Protein AF-A0A382UGT9-F1 (afdb_monomer_lite)

pLDDT: mean 82.05, std 14.79, range [40.47, 97.06]

Structure (mmCIF, N/CA/C/O backbone):
data_AF-A0A382UGT9-F1
#
_entry.id   AF-A0A382UGT9-F1
#
loop_
_atom_site.group_PDB
_atom_site.id
_atom_site.type_symbol
_atom_site.label_atom_id
_atom_site.label_alt_id
_atom_site.label_comp_id
_atom_site.label_asym_id
_atom_site.label_entity_id
_atom_site.label_seq_id
_atom_site.pdbx_PDB_ins_code
_atom_site.Cartn_x
_atom_site.Cartn_y
_atom_site.Cartn_z
_atom_site.occupancy
_atom_site.B_iso_or_equiv
_atom_site.auth_seq_id
_atom_site.auth_comp_id
_atom_site.auth_asym_id
_atom_site.auth_atom_id
_atom_site.pdbx_PDB_model_num
ATOM 1 N N . MET A 1 1 ? -58.499 10.239 24.100 1.00 52.22 1 MET A N 1
ATOM 2 C CA . MET A 1 1 ? -57.512 9.152 23.916 1.00 52.22 1 MET A CA 1
ATOM 3 C C . MET A 1 1 ? -56.115 9.703 24.216 1.00 52.22 1 MET A C 1
ATOM 5 O O . MET A 1 1 ? -55.527 10.363 23.368 1.00 52.22 1 MET A O 1
ATOM 9 N N . LYS A 1 2 ? -55.635 9.578 25.465 1.00 52.91 2 LYS A N 1
ATOM 10 C CA . LYS A 1 2 ? -54.329 10.122 25.885 1.00 52.91 2 LYS A CA 1
ATOM 11 C C . LYS A 1 2 ? -53.214 9.232 25.321 1.00 52.91 2 LYS A C 1
ATOM 13 O O . LYS A 1 2 ? -53.088 8.082 25.719 1.00 52.91 2 LYS A O 1
ATOM 18 N N . ARG A 1 3 ? -52.424 9.760 24.383 1.00 64.12 3 ARG A N 1
ATOM 19 C CA . ARG A 1 3 ? -51.171 9.138 23.926 1.00 64.12 3 ARG A CA 1
ATOM 20 C C . ARG A 1 3 ? -50.160 9.221 25.070 1.00 64.12 3 ARG A C 1
ATOM 22 O O . ARG A 1 3 ? -49.635 10.303 25.323 1.00 64.12 3 ARG A O 1
ATOM 29 N N . ASN A 1 4 ? -49.891 8.101 25.740 1.00 62.81 4 ASN A N 1
ATOM 30 C CA . ASN A 1 4 ? -48.691 7.961 26.562 1.00 62.81 4 ASN A CA 1
ATOM 31 C C . ASN A 1 4 ? -47.486 8.131 25.636 1.00 62.81 4 ASN A C 1
ATOM 33 O O . ASN A 1 4 ? -47.210 7.280 24.792 1.00 62.81 4 ASN A O 1
ATOM 37 N N . LYS A 1 5 ? -46.813 9.277 25.734 1.00 66.12 5 LYS A N 1
ATOM 38 C CA . LYS A 1 5 ? -45.498 9.449 25.130 1.00 66.12 5 LYS A CA 1
ATOM 39 C C . LYS A 1 5 ? -44.501 8.859 26.118 1.00 66.12 5 LYS A C 1
ATOM 41 O O . LYS A 1 5 ? -44.235 9.476 27.144 1.00 66.12 5 LYS A O 1
ATOM 46 N N . ASN A 1 6 ? -44.001 7.663 25.826 1.00 71.62 6 ASN A N 1
ATOM 47 C CA . ASN A 1 6 ? -42.882 7.083 26.560 1.00 71.62 6 ASN A CA 1
ATOM 48 C C . ASN A 1 6 ? -41.678 8.008 26.344 1.00 71.62 6 ASN A C 1
ATOM 50 O O . ASN A 1 6 ? -41.164 8.111 25.231 1.00 71.62 6 ASN A O 1
ATOM 54 N N . ALA A 1 7 ? -41.305 8.763 27.375 1.00 75.56 7 ALA A N 1
ATOM 55 C CA . ALA A 1 7 ? -40.103 9.579 27.355 1.00 75.56 7 ALA A CA 1
ATOM 56 C C . ALA A 1 7 ? -38.902 8.662 27.603 1.00 75.56 7 ALA A C 1
ATOM 58 O O . ALA A 1 7 ? -38.912 7.882 28.551 1.00 75.56 7 ALA A O 1
ATOM 59 N N . PHE A 1 8 ? -37.896 8.750 26.735 1.00 77.50 8 PHE A N 1
ATOM 60 C CA . PHE A 1 8 ? -36.650 8.005 26.878 1.00 77.50 8 PHE A CA 1
ATOM 61 C C . PHE A 1 8 ? -35.915 8.497 28.123 1.00 77.50 8 PHE A C 1
ATOM 63 O O . PHE A 1 8 ? -35.731 9.707 28.299 1.00 77.50 8 PHE A O 1
ATOM 70 N N . THR A 1 9 ? -35.503 7.585 28.993 1.00 89.44 9 THR A N 1
ATOM 71 C CA . THR A 1 9 ? -34.751 7.963 30.189 1.00 89.44 9 THR A CA 1
ATOM 72 C C . THR A 1 9 ? -33.270 8.149 29.846 1.00 89.44 9 THR A C 1
ATOM 74 O O . THR A 1 9 ? -32.719 7.474 28.975 1.00 89.44 9 THR A O 1
ATOM 77 N N . LEU A 1 10 ? -32.588 9.065 30.542 1.00 89.06 10 LEU A N 1
ATOM 78 C CA . LEU A 1 10 ? -31.141 9.272 30.382 1.00 89.06 10 LEU A CA 1
ATOM 79 C C . LEU A 1 10 ? -30.338 7.985 30.636 1.00 89.06 10 LEU A C 1
ATOM 81 O O . LEU A 1 10 ? -29.320 7.760 29.986 1.00 89.06 10 LEU A O 1
ATOM 85 N N . ILE A 1 11 ? -30.809 7.134 31.553 1.00 92.62 11 ILE A N 1
ATOM 86 C CA . ILE A 1 11 ? -30.149 5.871 31.897 1.00 92.62 11 ILE A CA 1
ATOM 87 C C . ILE A 1 11 ? -30.236 4.840 30.765 1.00 92.62 11 ILE A C 1
ATOM 89 O O . ILE A 1 11 ? -29.243 4.171 30.486 1.00 92.62 11 ILE A O 1
ATOM 93 N N . GLU A 1 12 ? -31.371 4.759 30.063 1.00 91.44 12 GLU A N 1
ATOM 94 C CA . GLU A 1 12 ? -31.522 3.881 28.895 1.00 91.44 12 GLU A CA 1
ATOM 95 C C . GLU A 1 12 ? -30.571 4.290 27.769 1.00 91.44 12 GLU A C 1
ATOM 97 O O . GLU A 1 12 ? -29.903 3.439 27.187 1.00 91.44 12 GLU A O 1
ATOM 102 N N . LEU A 1 13 ? -30.440 5.592 27.497 1.00 91.62 13 LEU A N 1
ATOM 103 C CA . LEU A 1 13 ? -29.498 6.082 26.488 1.00 91.62 13 LEU A CA 1
ATOM 104 C C . LEU A 1 13 ? -28.040 5.780 26.881 1.00 91.62 13 LEU A C 1
ATOM 106 O O . LEU A 1 13 ? -27.239 5.363 26.043 1.00 91.62 13 LEU A O 1
ATOM 110 N N . LEU A 1 14 ? -27.703 5.968 28.160 1.00 94.25 14 LEU A N 1
ATOM 111 C CA . LEU A 1 14 ? -26.345 5.800 28.675 1.00 94.25 14 LEU A CA 1
ATOM 112 C C . LEU A 1 14 ? -25.884 4.335 28.641 1.00 94.25 14 LEU A C 1
ATOM 114 O O . LEU A 1 14 ? -24.756 4.055 28.236 1.00 94.25 14 LEU A O 1
ATOM 118 N N . VAL A 1 15 ? -26.758 3.392 28.997 1.00 95.00 15 VAL A N 1
ATOM 119 C CA . VAL A 1 15 ? -26.463 1.954 28.879 1.00 95.00 15 VAL A CA 1
ATOM 120 C C . VAL A 1 15 ? -26.223 1.555 27.423 1.00 95.00 15 VAL A C 1
ATOM 122 O O . VAL A 1 15 ? -25.291 0.802 27.138 1.00 95.00 15 VAL A O 1
ATOM 125 N N . VAL A 1 16 ? -27.011 2.087 26.486 1.00 95.50 16 VAL A N 1
ATOM 126 C CA . VAL A 1 16 ? -26.884 1.740 25.063 1.00 95.50 16 VAL A CA 1
ATOM 127 C C . VAL A 1 16 ? -25.538 2.193 24.497 1.00 95.50 16 VAL A C 1
ATOM 129 O O . VAL A 1 16 ? -24.845 1.393 23.866 1.00 95.50 16 VAL A O 1
ATOM 132 N N . ILE A 1 17 ? -25.117 3.434 24.757 1.00 96.19 17 ILE A N 1
ATOM 133 C CA . ILE A 1 17 ? -23.809 3.911 24.277 1.00 96.19 17 ILE A CA 1
ATOM 134 C C . ILE A 1 17 ? -22.647 3.162 24.940 1.00 96.19 17 ILE A C 1
ATOM 136 O O . ILE A 1 17 ? -21.642 2.907 24.277 1.00 96.19 17 ILE A O 1
ATOM 140 N N . ALA A 1 18 ? -22.790 2.754 26.208 1.00 96.25 18 ALA A N 1
ATOM 141 C CA . ALA A 1 18 ? -21.776 1.970 26.908 1.00 96.25 18 ALA A CA 1
ATOM 142 C C . ALA A 1 18 ? -21.589 0.590 26.257 1.00 96.25 18 ALA A C 1
ATOM 144 O O . ALA A 1 18 ? -20.459 0.174 26.002 1.00 96.25 18 ALA A O 1
ATOM 145 N N . ILE A 1 19 ? -22.686 -0.090 25.908 1.00 96.19 19 ILE A N 1
ATOM 146 C CA . ILE A 1 19 ? -22.633 -1.381 25.207 1.00 96.19 19 ILE A CA 1
ATOM 147 C C . ILE A 1 19 ? -22.023 -1.214 23.806 1.00 96.19 19 ILE A C 1
ATOM 149 O O . ILE A 1 19 ? -21.136 -1.985 23.435 1.00 96.19 19 ILE A O 1
ATOM 153 N N . ILE A 1 20 ? -22.427 -0.188 23.045 1.00 96.19 20 ILE A N 1
ATOM 154 C CA . ILE A 1 20 ? -21.853 0.098 21.716 1.00 96.19 20 ILE A CA 1
ATOM 155 C C . ILE A 1 20 ? -20.346 0.361 21.818 1.00 96.19 20 ILE A C 1
ATOM 157 O O . ILE A 1 20 ? -19.592 -0.154 20.996 1.00 96.19 20 ILE A O 1
ATOM 161 N N . ALA A 1 21 ? -19.891 1.114 22.823 1.00 96.12 21 ALA A N 1
ATOM 162 C CA . ALA A 1 21 ? -18.474 1.418 23.014 1.00 96.12 21 ALA A CA 1
ATOM 163 C C . ALA A 1 21 ? -17.638 0.155 23.284 1.00 96.12 21 ALA A C 1
ATOM 165 O O . ALA A 1 21 ? -16.580 -0.021 22.675 1.00 96.12 21 ALA A O 1
ATOM 166 N N . ILE A 1 22 ? -18.132 -0.755 24.132 1.00 95.19 22 ILE A N 1
ATOM 167 C CA . ILE A 1 22 ? -17.476 -2.044 24.406 1.00 95.19 22 ILE A CA 1
ATOM 168 C C . ILE A 1 22 ? -17.386 -2.873 23.121 1.00 95.19 22 ILE A C 1
ATOM 170 O O . ILE A 1 22 ? -16.299 -3.322 22.758 1.00 95.19 22 ILE A O 1
ATOM 174 N N . LEU A 1 23 ? -18.492 -3.024 22.386 1.00 96.00 23 LEU A N 1
ATOM 175 C CA . LEU A 1 23 ? -18.500 -3.776 21.127 1.00 96.00 23 LEU A CA 1
ATOM 176 C C . LEU A 1 23 ? -17.577 -3.148 20.069 1.00 96.00 23 LEU A C 1
ATOM 178 O O . LEU A 1 23 ? -16.809 -3.855 19.416 1.00 96.00 23 LEU A O 1
ATOM 182 N N . ALA A 1 24 ? -17.595 -1.821 19.926 1.00 94.44 24 ALA A N 1
ATOM 183 C CA . ALA A 1 24 ? -16.749 -1.098 18.980 1.00 94.44 24 ALA A CA 1
ATOM 184 C C . ALA A 1 24 ? -15.255 -1.246 19.307 1.00 94.44 24 ALA A C 1
ATOM 186 O O . ALA A 1 24 ? -14.446 -1.417 18.393 1.00 94.44 24 ALA A O 1
ATOM 187 N N . SER A 1 25 ? -14.885 -1.242 20.593 1.00 93.38 25 SER A N 1
ATOM 188 C CA . SER A 1 25 ? -13.491 -1.405 21.034 1.00 93.38 25 SER A CA 1
ATOM 189 C C . SER A 1 25 ? -12.861 -2.726 20.576 1.00 93.38 25 SER A C 1
ATOM 191 O O . SER A 1 25 ? -11.669 -2.763 20.277 1.00 93.38 25 SER A O 1
ATOM 193 N N . LEU A 1 26 ? -13.663 -3.786 20.439 1.00 91.75 26 LEU A N 1
ATOM 194 C CA . LEU A 1 26 ? -13.211 -5.087 19.939 1.00 91.75 26 LEU A CA 1
ATOM 195 C C . LEU A 1 26 ? -13.121 -5.117 18.402 1.00 91.75 26 LEU A C 1
ATOM 197 O O . LEU A 1 26 ? -12.309 -5.849 17.838 1.00 91.75 26 LEU A O 1
ATOM 201 N N . LEU A 1 27 ? -13.923 -4.298 17.714 1.00 91.69 27 LEU A N 1
ATOM 202 C CA . LEU A 1 27 ? -14.002 -4.259 16.250 1.00 91.69 27 LEU A CA 1
ATOM 203 C C . LEU A 1 27 ? -12.912 -3.395 15.602 1.00 91.69 27 LEU A C 1
ATOM 205 O O . LEU A 1 27 ? -12.390 -3.761 14.549 1.00 91.69 27 LEU A O 1
ATOM 209 N N . LEU A 1 28 ? -12.539 -2.268 16.213 1.00 93.75 28 LEU A N 1
ATOM 210 C CA . LEU A 1 28 ? -11.533 -1.344 15.670 1.00 93.75 28 LEU A CA 1
ATOM 211 C C . LEU A 1 28 ? -10.162 -1.993 15.377 1.00 93.75 28 LEU A C 1
ATOM 213 O O . LEU A 1 28 ? -9.662 -1.808 14.262 1.00 93.75 28 LEU A O 1
ATOM 217 N N . PRO A 1 29 ? -9.546 -2.776 16.289 1.00 91.12 29 PRO A N 1
ATOM 218 C CA . PRO A 1 29 ? -8.270 -3.429 15.999 1.00 91.12 29 PRO A CA 1
ATOM 219 C C . PRO A 1 29 ? -8.403 -4.504 14.911 1.00 91.12 29 PRO A C 1
ATOM 221 O O . PRO A 1 29 ? -7.527 -4.629 14.052 1.00 91.12 29 PRO A O 1
ATOM 224 N N . ALA A 1 30 ? -9.514 -5.246 14.887 1.00 94.31 30 ALA A N 1
ATOM 225 C CA . ALA A 1 30 ? -9.779 -6.234 13.843 1.00 94.31 30 ALA A CA 1
ATOM 226 C C . ALA A 1 30 ? -9.913 -5.574 12.458 1.00 94.31 30 ALA A C 1
ATOM 228 O O . ALA A 1 30 ? -9.317 -6.045 11.486 1.00 94.31 30 ALA A O 1
ATOM 229 N N . LEU A 1 31 ? -10.623 -4.445 12.375 1.00 93.44 31 LEU A N 1
ATOM 230 C CA . LEU A 1 31 ? -10.791 -3.676 11.142 1.00 93.44 31 LEU A CA 1
ATOM 231 C C . LEU A 1 31 ? -9.472 -3.055 10.659 1.00 93.44 31 LEU A C 1
ATOM 233 O O . LEU A 1 31 ? -9.184 -3.090 9.461 1.00 93.44 31 LEU A O 1
ATOM 237 N N . ALA A 1 32 ? -8.647 -2.529 11.569 1.00 94.50 32 ALA A N 1
ATOM 238 C CA . ALA A 1 32 ? -7.326 -1.998 11.230 1.00 94.50 32 ALA A CA 1
ATOM 239 C C . ALA A 1 32 ? -6.427 -3.080 10.604 1.00 94.50 32 ALA A C 1
ATOM 241 O O . ALA A 1 32 ? -5.835 -2.864 9.542 1.00 94.50 32 ALA A O 1
ATOM 242 N N . ASN A 1 33 ? -6.402 -4.274 11.203 1.00 94.81 33 ASN A N 1
ATOM 243 C CA . ASN A 1 33 ? -5.656 -5.418 10.681 1.00 94.81 33 ASN A CA 1
ATOM 244 C C . ASN A 1 33 ? -6.201 -5.902 9.328 1.00 94.81 33 ASN A C 1
ATOM 246 O O . ASN A 1 33 ? -5.424 -6.186 8.413 1.00 94.81 33 ASN A O 1
ATOM 250 N N . ALA A 1 34 ? -7.526 -5.971 9.172 1.00 95.88 34 ALA A N 1
ATOM 251 C CA . ALA A 1 34 ? -8.157 -6.345 7.907 1.00 95.88 34 ALA A CA 1
ATOM 252 C C . ALA A 1 34 ? -7.806 -5.355 6.785 1.00 95.88 34 ALA A C 1
ATOM 254 O O . ALA A 1 34 ? -7.442 -5.774 5.686 1.00 95.88 34 ALA A O 1
ATOM 255 N N . LYS A 1 35 ? -7.830 -4.047 7.075 1.00 95.75 35 LYS A N 1
ATOM 256 C CA . LYS A 1 35 ? -7.435 -2.999 6.126 1.00 95.75 35 LYS A CA 1
ATOM 257 C C . LYS A 1 35 ? -5.969 -3.128 5.713 1.00 95.75 35 LYS A C 1
ATOM 259 O O . LYS A 1 35 ? -5.678 -3.052 4.524 1.00 95.75 35 LYS A O 1
ATOM 264 N N . ALA A 1 36 ? -5.057 -3.358 6.658 1.00 96.69 36 ALA A N 1
ATOM 265 C CA . ALA A 1 36 ? -3.639 -3.552 6.347 1.00 96.69 36 ALA A CA 1
ATOM 266 C C . ALA A 1 36 ? -3.416 -4.758 5.415 1.00 96.69 36 ALA A C 1
ATOM 268 O O . ALA A 1 36 ? -2.704 -4.644 4.417 1.00 96.69 36 ALA A O 1
ATOM 269 N N . LYS A 1 37 ? -4.091 -5.886 5.683 1.00 96.56 37 LYS A N 1
ATOM 270 C CA . LYS A 1 37 ? -4.053 -7.072 4.811 1.00 96.56 37 LYS A CA 1
ATOM 271 C C . LYS A 1 37 ? -4.627 -6.788 3.423 1.00 96.56 37 LYS A C 1
ATOM 273 O O . LYS A 1 37 ? -4.008 -7.160 2.433 1.00 96.56 37 LYS A O 1
ATOM 278 N N . ALA A 1 38 ? -5.766 -6.100 3.339 1.00 96.19 38 ALA A N 1
ATOM 279 C CA . ALA A 1 38 ? -6.380 -5.726 2.066 1.00 96.19 38 ALA A CA 1
ATOM 280 C C . ALA A 1 38 ? -5.455 -4.832 1.221 1.00 96.19 38 ALA A C 1
ATOM 282 O O . ALA A 1 38 ? -5.286 -5.078 0.026 1.00 96.19 38 ALA A O 1
ATOM 283 N N . THR A 1 39 ? -4.794 -3.848 1.842 1.00 96.38 39 THR A N 1
ATOM 284 C CA . THR A 1 39 ? -3.768 -3.032 1.175 1.00 96.38 39 THR A CA 1
ATOM 285 C C . THR A 1 39 ? -2.615 -3.900 0.671 1.00 96.38 39 THR A C 1
ATOM 287 O O . THR A 1 39 ? -2.211 -3.755 -0.478 1.00 96.38 39 THR A O 1
ATOM 290 N N . GLY A 1 40 ? -2.125 -4.842 1.484 1.00 95.94 40 GLY A N 1
ATOM 291 C CA . GLY A 1 40 ? -1.070 -5.776 1.076 1.00 95.94 40 GLY A CA 1
ATOM 292 C C . GLY A 1 40 ? -1.459 -6.638 -0.129 1.00 95.94 40 GLY A C 1
ATOM 293 O O . GLY A 1 40 ? -0.678 -6.762 -1.070 1.00 95.94 40 GLY A O 1
ATOM 294 N N . ILE A 1 41 ? -2.685 -7.170 -0.146 1.00 97.06 41 ILE A N 1
ATOM 295 C CA . ILE A 1 41 ? -3.221 -7.950 -1.275 1.00 97.06 41 ILE A CA 1
ATOM 296 C C . ILE A 1 41 ? -3.291 -7.094 -2.546 1.00 97.06 41 ILE A C 1
ATOM 298 O O . ILE A 1 41 ? -2.895 -7.549 -3.617 1.00 97.06 41 ILE A O 1
ATOM 302 N N . SER A 1 42 ? -3.746 -5.844 -2.429 1.00 94.44 42 SER A N 1
ATOM 303 C CA . SER A 1 42 ? -3.778 -4.904 -3.555 1.00 94.44 42 SER A CA 1
ATOM 304 C C . SER A 1 42 ? -2.372 -4.631 -4.103 1.00 94.44 42 SER A C 1
ATOM 306 O O . SER A 1 42 ? -2.139 -4.749 -5.306 1.00 94.44 42 SER A O 1
ATOM 308 N N . CYS A 1 43 ? -1.396 -4.376 -3.225 1.00 92.50 43 CYS A N 1
ATOM 309 C CA . CYS A 1 43 ? 0.002 -4.208 -3.624 1.00 92.50 43 CYS A CA 1
ATOM 310 C C . CYS A 1 43 ? 0.561 -5.453 -4.326 1.00 92.50 43 CYS A C 1
ATOM 312 O O . CYS A 1 43 ? 1.259 -5.319 -5.331 1.00 92.50 43 CYS A O 1
ATOM 314 N N . LEU A 1 44 ? 0.249 -6.654 -3.834 1.00 96.62 44 LEU A N 1
ATOM 315 C CA . LEU A 1 44 ? 0.677 -7.905 -4.462 1.00 96.62 44 LEU A CA 1
ATOM 316 C C . LEU A 1 44 ? 0.072 -8.070 -5.863 1.00 96.62 44 LEU A C 1
ATOM 318 O O . LEU A 1 44 ? 0.785 -8.419 -6.801 1.00 96.62 44 LEU A O 1
ATOM 322 N N . SER A 1 45 ? -1.218 -7.764 -6.022 1.00 95.81 45 SER A N 1
ATOM 323 C CA . SER A 1 45 ? -1.884 -7.771 -7.329 1.00 95.81 45 SER A CA 1
ATOM 324 C C . SER A 1 45 ? -1.225 -6.796 -8.307 1.00 95.81 45 SER A C 1
ATOM 326 O O . SER A 1 45 ? -0.973 -7.159 -9.454 1.00 95.81 45 SER A O 1
ATOM 328 N N . ASN A 1 46 ? -0.902 -5.580 -7.858 1.00 90.38 46 ASN A N 1
ATOM 329 C CA . ASN A 1 46 ? -0.223 -4.588 -8.694 1.00 90.38 46 ASN A CA 1
ATOM 330 C C . ASN A 1 46 ? 1.176 -5.065 -9.114 1.00 90.38 46 ASN A C 1
ATOM 332 O O . ASN A 1 46 ? 1.526 -4.947 -10.28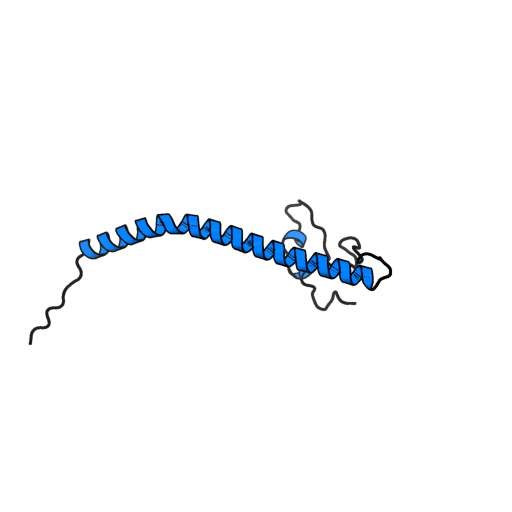2 1.00 90.38 46 ASN A O 1
ATOM 336 N N . ASN A 1 47 ? 1.954 -5.660 -8.202 1.00 92.38 47 ASN A N 1
ATOM 337 C CA . ASN A 1 47 ? 3.272 -6.215 -8.538 1.00 92.38 47 ASN A CA 1
ATOM 338 C C . ASN A 1 47 ? 3.172 -7.348 -9.559 1.00 92.38 47 ASN A C 1
ATOM 340 O O . ASN A 1 47 ? 3.925 -7.356 -10.525 1.00 92.38 47 ASN A O 1
ATOM 344 N N . LYS A 1 48 ? 2.195 -8.248 -9.401 1.00 95.75 48 LYS A N 1
ATOM 345 C CA . LYS A 1 48 ? 1.943 -9.304 -10.386 1.00 95.75 48 LYS A CA 1
ATOM 346 C C . LYS A 1 48 ? 1.629 -8.726 -11.771 1.00 95.75 48 LYS A C 1
ATOM 348 O O . LYS A 1 48 ? 2.097 -9.253 -12.770 1.00 95.75 48 LYS A O 1
ATOM 353 N N . GLN A 1 49 ? 0.849 -7.645 -11.844 1.00 92.94 49 GLN A N 1
ATOM 354 C CA . GLN A 1 49 ? 0.567 -6.971 -13.118 1.00 92.94 49 GLN A CA 1
ATOM 355 C C . GLN A 1 49 ? 1.828 -6.346 -13.733 1.00 92.94 49 GLN A C 1
ATOM 357 O O . GLN A 1 49 ? 2.022 -6.458 -14.940 1.00 92.94 49 GLN A O 1
ATOM 362 N N . LEU A 1 50 ? 2.697 -5.733 -12.921 1.00 90.00 50 LEU A N 1
ATOM 363 C CA . LEU A 1 50 ? 3.965 -5.168 -13.394 1.00 90.00 50 LEU A CA 1
ATOM 364 C C . LEU A 1 50 ? 4.934 -6.248 -13.895 1.00 90.00 50 LEU A C 1
ATOM 366 O O . LEU A 1 50 ? 5.554 -6.072 -14.938 1.00 90.00 50 LEU A O 1
ATOM 370 N N . GLU A 1 51 ? 5.042 -7.368 -13.179 1.00 93.81 51 GLU A N 1
ATOM 371 C CA . GLU A 1 51 ? 5.869 -8.513 -13.572 1.00 93.81 51 GLU A CA 1
ATOM 372 C C . GLU A 1 51 ? 5.395 -9.116 -14.899 1.00 93.81 51 GLU A C 1
ATOM 374 O O . GLU A 1 51 ? 6.198 -9.335 -15.801 1.00 93.81 51 GLU A O 1
ATOM 379 N N . LEU A 1 52 ? 4.082 -9.312 -15.055 1.00 95.75 52 LEU A N 1
ATOM 380 C CA . LEU A 1 52 ? 3.510 -9.779 -16.318 1.00 95.75 52 LEU A CA 1
ATOM 381 C C . LEU A 1 52 ? 3.803 -8.809 -17.466 1.00 95.75 52 LEU A C 1
ATOM 383 O O . LEU A 1 52 ? 4.198 -9.246 -18.540 1.00 95.75 52 LEU A O 1
ATOM 387 N N . ALA A 1 53 ? 3.652 -7.501 -17.244 1.00 90.88 53 ALA A N 1
ATOM 388 C CA . ALA A 1 53 ? 3.976 -6.499 -18.255 1.00 90.88 53 ALA A CA 1
ATOM 389 C C . ALA A 1 53 ? 5.463 -6.529 -18.649 1.00 90.88 53 ALA A C 1
ATOM 391 O O . ALA A 1 53 ? 5.785 -6.365 -19.824 1.00 90.88 53 ALA A O 1
ATOM 392 N N . LEU A 1 54 ? 6.359 -6.778 -17.688 1.00 91.19 54 LEU A N 1
ATOM 393 C CA . LEU A 1 54 ? 7.788 -6.925 -17.948 1.00 91.19 54 LEU A CA 1
ATOM 394 C C . LEU A 1 54 ? 8.081 -8.153 -18.819 1.00 91.19 54 LEU A C 1
ATOM 396 O O . LEU A 1 54 ? 8.802 -8.028 -19.804 1.00 91.19 54 LEU A O 1
ATOM 400 N N . ILE A 1 55 ? 7.498 -9.308 -18.481 1.00 95.06 55 ILE A N 1
ATOM 401 C CA . ILE A 1 55 ? 7.661 -10.550 -19.253 1.00 95.06 55 ILE A CA 1
ATOM 402 C C . ILE A 1 55 ? 7.172 -10.346 -20.691 1.00 95.06 55 ILE A C 1
ATOM 404 O O . ILE A 1 55 ? 7.929 -10.586 -21.629 1.00 95.06 55 ILE A O 1
ATOM 408 N N . LEU A 1 56 ? 5.959 -9.814 -20.862 1.00 94.62 56 LEU A N 1
ATOM 409 C CA . LEU A 1 56 ? 5.387 -9.542 -22.184 1.00 94.62 56 LEU A CA 1
ATOM 410 C C . LEU A 1 56 ? 6.276 -8.601 -23.008 1.00 94.62 56 LEU A C 1
ATOM 412 O O . LEU A 1 56 ? 6.539 -8.858 -24.177 1.00 94.62 56 LEU A O 1
ATOM 416 N N . TYR A 1 57 ? 6.809 -7.543 -22.388 1.00 92.31 57 TYR A N 1
ATOM 417 C CA . TYR A 1 57 ? 7.732 -6.642 -23.076 1.00 92.31 57 TYR A CA 1
ATOM 418 C C . TYR A 1 57 ? 8.996 -7.368 -23.547 1.00 92.31 57 TYR A C 1
ATOM 420 O O . TYR A 1 57 ? 9.414 -7.172 -24.687 1.00 92.31 57 TYR A O 1
ATOM 428 N N . THR A 1 58 ? 9.597 -8.203 -22.691 1.00 94.25 58 THR A N 1
ATOM 429 C CA . THR A 1 58 ? 10.819 -8.942 -23.043 1.00 94.25 58 THR A CA 1
ATOM 430 C C . THR A 1 58 ? 10.596 -9.941 -24.173 1.00 94.25 58 THR A C 1
ATOM 432 O O . THR A 1 58 ? 11.478 -10.093 -25.016 1.00 94.25 58 THR A O 1
ATOM 435 N N . GLU A 1 59 ? 9.428 -10.586 -24.221 1.00 95.94 59 GLU A N 1
ATOM 436 C CA . GLU A 1 59 ? 9.052 -11.490 -25.313 1.00 95.94 59 GLU A CA 1
ATOM 437 C C . GLU A 1 59 ? 8.941 -10.735 -26.647 1.00 95.94 59 GLU A C 1
ATOM 439 O O . GLU A 1 59 ? 9.460 -11.205 -27.660 1.00 95.94 59 GLU A O 1
ATOM 444 N N . ASP A 1 60 ? 8.359 -9.533 -26.632 1.00 95.50 60 ASP A N 1
ATOM 445 C CA . ASP A 1 60 ? 8.166 -8.709 -27.832 1.00 95.50 60 ASP A CA 1
ATOM 446 C C . ASP A 1 60 ? 9.437 -7.961 -28.294 1.00 95.50 60 ASP A C 1
ATOM 448 O O . ASP A 1 60 ? 9.520 -7.545 -29.450 1.00 95.50 60 ASP A O 1
ATOM 452 N N . HIS A 1 61 ? 10.431 -7.767 -27.416 1.00 93.19 61 HIS A N 1
ATOM 453 C CA . HIS A 1 61 ? 11.615 -6.921 -27.667 1.00 93.19 61 HIS A CA 1
ATOM 454 C C . HIS A 1 61 ? 12.944 -7.692 -27.623 1.00 93.19 61 HIS A C 1
ATOM 456 O O . HIS A 1 61 ? 13.938 -7.183 -27.106 1.00 93.19 61 HIS A O 1
ATOM 462 N N . GLU A 1 62 ? 12.978 -8.919 -28.153 1.00 95.12 62 GLU A N 1
ATOM 463 C CA . GLU A 1 62 ? 14.202 -9.740 -28.277 1.00 95.12 6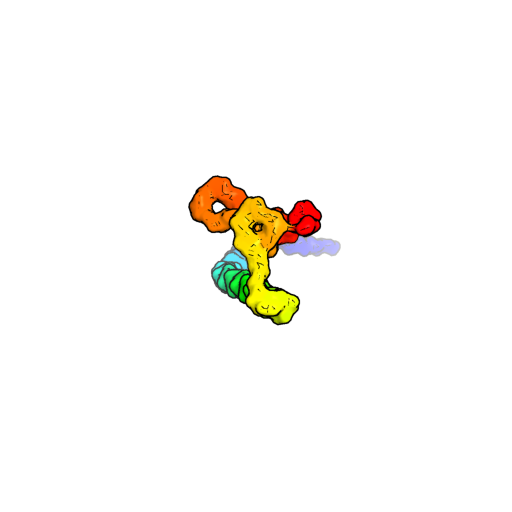2 GLU A CA 1
ATOM 464 C C . GLU A 1 62 ? 14.950 -9.945 -26.940 1.00 95.12 62 GLU A C 1
ATOM 466 O O . GLU A 1 62 ? 16.180 -9.971 -26.878 1.00 95.12 62 GLU A O 1
ATOM 471 N N . GLY A 1 63 ? 14.209 -10.066 -25.834 1.00 92.19 63 GLY A N 1
ATOM 472 C CA . GLY A 1 63 ? 14.768 -10.183 -24.484 1.00 92.19 63 GLY A CA 1
ATOM 473 C C . GLY A 1 63 ? 15.229 -8.856 -23.868 1.00 92.19 63 GLY A C 1
ATOM 474 O O . GLY A 1 63 ? 15.774 -8.846 -22.762 1.00 92.19 63 GLY A O 1
ATOM 475 N N . GLY A 1 64 ? 15.012 -7.731 -24.551 1.00 89.12 64 GLY A N 1
ATOM 476 C CA . GLY A 1 64 ? 15.271 -6.393 -24.034 1.00 89.12 64 GLY A CA 1
ATOM 477 C C . GLY A 1 64 ? 14.345 -6.033 -22.871 1.00 89.12 64 GLY A C 1
ATOM 478 O O . GLY A 1 64 ? 13.149 -6.309 -22.895 1.00 89.12 64 GLY A O 1
ATOM 479 N N . LEU A 1 65 ? 14.893 -5.385 -21.842 1.00 87.50 65 LEU A N 1
ATOM 480 C CA . LEU A 1 65 ? 14.105 -4.852 -20.728 1.00 87.50 65 LEU A CA 1
ATOM 481 C C . LEU A 1 65 ? 13.509 -3.481 -21.093 1.00 87.50 65 LEU A C 1
ATOM 483 O O . LEU A 1 65 ? 14.146 -2.728 -21.839 1.00 87.50 65 LEU A O 1
ATOM 487 N N . PRO A 1 66 ? 12.343 -3.106 -20.526 1.00 83.12 66 PRO A N 1
ATOM 488 C CA . PRO A 1 66 ? 11.785 -1.777 -20.681 1.00 83.12 66 PRO A CA 1
ATOM 489 C C . PRO A 1 66 ? 12.817 -0.711 -20.311 1.00 83.12 66 PRO A C 1
ATOM 491 O O . PRO A 1 66 ? 13.501 -0.837 -19.287 1.00 83.12 66 PRO A O 1
ATOM 494 N N . PRO A 1 67 ? 12.935 0.357 -21.112 1.00 78.75 67 PRO A N 1
ATOM 495 C CA . PRO A 1 67 ? 13.878 1.419 -20.828 1.00 78.75 67 PRO A CA 1
ATOM 496 C C . PRO A 1 67 ? 13.579 2.056 -19.461 1.00 78.75 67 PRO A C 1
ATOM 498 O O . PRO A 1 67 ? 12.485 2.544 -19.184 1.00 78.75 67 PRO A O 1
ATOM 501 N N . ASN A 1 68 ? 14.596 2.051 -18.600 1.00 75.19 68 ASN A N 1
ATOM 502 C CA . ASN A 1 68 ? 14.631 2.745 -17.315 1.00 75.19 68 ASN A CA 1
ATOM 503 C C . ASN A 1 68 ? 15.689 3.848 -17.403 1.00 75.19 68 ASN A C 1
ATOM 505 O O . ASN A 1 68 ? 16.773 3.756 -16.824 1.00 75.19 68 ASN A O 1
ATOM 509 N N . GLN A 1 69 ? 15.429 4.846 -18.248 1.00 69.75 69 GLN A N 1
ATOM 510 C CA . GLN A 1 69 ? 16.320 5.998 -18.328 1.00 69.75 69 GLN A CA 1
ATOM 511 C C . GLN A 1 69 ? 16.209 6.807 -17.035 1.00 69.75 69 GLN A C 1
ATOM 513 O O . GLN A 1 69 ? 15.120 6.911 -16.478 1.00 69.75 69 GLN A O 1
ATOM 518 N N . ASN A 1 70 ? 17.338 7.377 -16.588 1.00 65.88 70 ASN A N 1
ATOM 519 C CA . ASN A 1 70 ? 17.436 8.303 -15.453 1.00 65.88 70 ASN A CA 1
ATOM 520 C C . ASN A 1 70 ? 16.189 9.188 -15.333 1.00 65.88 70 ASN A C 1
ATOM 522 O O . ASN A 1 70 ? 15.675 9.622 -16.360 1.00 65.88 70 ASN A O 1
ATOM 526 N N . GLY A 1 71 ? 15.764 9.536 -14.112 1.00 62.84 71 GLY A N 1
ATOM 527 C CA . GLY A 1 71 ? 14.481 10.201 -13.808 1.00 62.84 71 GLY A CA 1
ATOM 528 C C . GLY A 1 71 ? 14.180 11.546 -14.500 1.00 62.84 71 GLY A C 1
ATOM 529 O O . GLY A 1 71 ? 13.162 12.158 -14.206 1.00 62.84 71 GLY A O 1
ATOM 530 N N . ASN A 1 72 ? 15.039 11.996 -15.417 1.00 64.12 72 ASN A N 1
ATOM 531 C CA . ASN A 1 72 ? 14.867 13.134 -16.321 1.00 64.12 72 ASN A CA 1
ATOM 532 C C . ASN A 1 72 ? 14.664 12.731 -17.810 1.00 64.12 72 ASN A C 1
ATOM 534 O O . ASN A 1 72 ? 14.703 13.589 -18.689 1.00 64.12 72 ASN A O 1
ATOM 538 N N . GLY A 1 73 ? 14.544 11.439 -18.136 1.00 61.38 73 GLY A N 1
ATOM 539 C CA . GLY A 1 73 ? 14.476 10.934 -19.514 1.00 61.38 73 GLY A CA 1
ATOM 540 C C . GLY A 1 73 ? 13.047 10.726 -20.021 1.00 61.38 73 GLY A C 1
ATOM 541 O O . GLY A 1 73 ? 12.200 10.243 -19.293 1.00 61.38 73 GLY A O 1
ATOM 542 N N . SER A 1 74 ? 12.770 11.012 -21.297 1.00 64.50 74 SER A N 1
ATOM 543 C CA . SER A 1 74 ? 11.431 10.845 -21.905 1.00 64.50 74 SER A CA 1
ATOM 544 C C . SER A 1 74 ? 11.065 9.398 -22.261 1.00 64.50 74 SER A C 1
ATOM 546 O O . SER A 1 74 ? 9.995 9.156 -22.802 1.0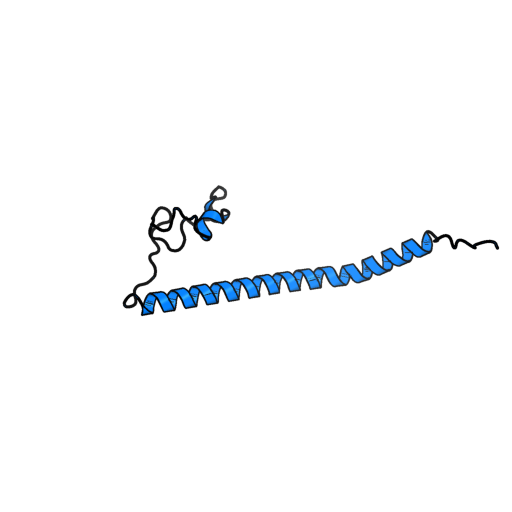0 64.50 74 SER A O 1
ATOM 548 N N . ARG A 1 75 ? 11.963 8.439 -22.014 1.00 70.00 75 ARG A N 1
ATOM 549 C CA . ARG A 1 75 ? 11.815 7.036 -22.432 1.00 70.00 75 ARG A CA 1
ATOM 550 C C . ARG A 1 75 ? 11.712 6.070 -21.249 1.00 70.00 75 ARG A C 1
ATOM 552 O O . ARG A 1 75 ? 11.976 4.895 -21.429 1.00 70.00 75 ARG A O 1
ATOM 559 N N . GLY A 1 76 ? 11.402 6.542 -20.042 1.00 71.06 76 GLY A N 1
ATOM 560 C CA . GLY A 1 76 ? 11.168 5.681 -18.878 1.00 71.06 76 GLY A CA 1
ATOM 561 C C . GLY A 1 76 ? 9.714 5.217 -18.788 1.00 71.06 76 GLY A C 1
ATOM 562 O O . GLY A 1 76 ? 8.807 6.025 -18.993 1.00 71.06 76 GLY A O 1
ATOM 563 N N . TRP A 1 77 ? 9.475 3.948 -18.430 1.00 69.50 77 TRP A N 1
ATOM 564 C CA . TRP A 1 77 ? 8.115 3.466 -18.120 1.00 69.50 77 TRP A CA 1
ATOM 565 C C . TRP A 1 77 ? 7.504 4.201 -16.912 1.00 69.50 77 TRP A C 1
ATOM 567 O O . TRP A 1 77 ? 6.313 4.506 -16.898 1.00 69.50 77 TRP A O 1
ATOM 577 N N . VAL A 1 78 ? 8.344 4.553 -15.934 1.00 69.31 78 VAL A N 1
ATOM 578 C CA . VAL A 1 78 ? 8.026 5.443 -14.811 1.00 69.31 78 VAL A CA 1
ATOM 579 C C . VAL A 1 78 ? 9.101 6.526 -14.748 1.00 69.31 78 VAL A C 1
ATOM 581 O O . VAL A 1 78 ? 10.283 6.225 -14.892 1.00 69.31 78 VAL A O 1
ATOM 584 N N . ASN A 1 79 ? 8.694 7.782 -14.556 1.00 70.81 79 ASN A N 1
ATOM 585 C CA . ASN A 1 79 ? 9.600 8.933 -14.513 1.00 70.81 79 ASN A CA 1
ATOM 586 C C . ASN A 1 79 ? 9.769 9.462 -13.081 1.00 70.81 79 ASN A C 1
ATOM 588 O O . ASN A 1 79 ? 8.863 9.320 -12.259 1.00 70.81 79 ASN A O 1
ATOM 592 N N . GLY A 1 80 ? 10.901 10.118 -12.815 1.00 73.81 80 GLY A N 1
ATOM 593 C CA . GLY A 1 80 ? 11.264 10.668 -11.505 1.00 73.81 80 GLY A CA 1
ATOM 594 C C . GLY A 1 80 ? 12.309 9.839 -10.755 1.00 73.81 80 GLY A C 1
ATOM 595 O O . GLY A 1 80 ? 12.642 8.717 -11.142 1.00 73.81 80 GLY A O 1
ATOM 596 N N . TRP A 1 81 ? 12.857 10.407 -9.681 1.00 74.56 81 TRP A N 1
ATOM 597 C CA . TRP A 1 81 ? 13.836 9.738 -8.821 1.00 74.56 81 TRP A CA 1
ATOM 598 C C . TRP A 1 81 ? 13.229 9.417 -7.463 1.00 74.56 81 TRP A C 1
ATOM 600 O O . TRP A 1 81 ? 12.910 10.325 -6.702 1.00 74.56 81 TRP A O 1
ATOM 610 N N . LEU A 1 82 ? 13.158 8.135 -7.103 1.00 76.25 82 LEU A N 1
ATOM 611 C CA . LEU A 1 82 ? 12.879 7.754 -5.720 1.00 76.25 82 LEU A CA 1
ATOM 612 C C . LEU A 1 82 ? 14.152 7.942 -4.888 1.00 76.25 82 LEU A C 1
ATOM 614 O O . LEU A 1 82 ? 15.156 7.269 -5.113 1.00 76.25 82 LEU A O 1
ATOM 618 N N . ASN A 1 83 ? 14.131 8.869 -3.933 1.00 79.62 83 ASN A N 1
ATOM 619 C CA . ASN A 1 83 ? 15.237 9.075 -2.991 1.00 79.62 83 ASN A CA 1
ATOM 620 C C . ASN A 1 83 ? 14.702 9.412 -1.594 1.00 79.62 83 ASN A C 1
ATOM 622 O O . ASN A 1 83 ? 13.528 9.700 -1.431 1.00 79.62 83 ASN A O 1
ATOM 626 N N . PHE A 1 84 ? 15.545 9.404 -0.566 1.00 84.75 84 PHE A N 1
ATOM 627 C CA . PHE A 1 84 ? 15.100 9.682 0.808 1.00 84.75 84 PHE A CA 1
ATOM 628 C C . PHE A 1 84 ? 15.14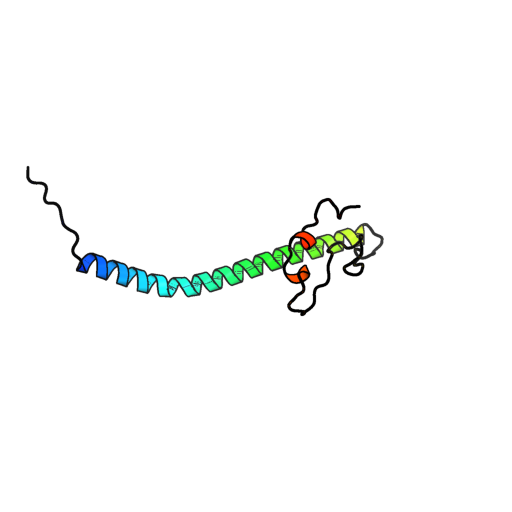0 11.174 1.189 1.00 84.75 84 PHE A C 1
ATOM 630 O O . PHE A 1 84 ? 15.045 11.510 2.368 1.00 84.75 84 PHE A O 1
ATOM 637 N N . ALA A 1 85 ? 15.297 12.088 0.224 1.00 84.25 85 ALA A N 1
ATOM 638 C CA . ALA A 1 85 ? 15.338 13.517 0.516 1.00 84.25 85 ALA A CA 1
ATOM 639 C C . ALA A 1 85 ? 13.934 14.034 0.872 1.00 84.25 85 ALA A C 1
ATOM 641 O O . ALA A 1 85 ? 12.970 13.791 0.145 1.00 84.25 85 ALA A O 1
ATOM 642 N N . SER A 1 86 ? 13.808 14.785 1.973 1.00 79.56 86 SER A N 1
ATOM 643 C CA . SER A 1 86 ? 12.493 15.208 2.489 1.00 79.56 86 SER A CA 1
ATOM 644 C C . SER A 1 86 ? 11.745 16.194 1.580 1.00 79.56 86 SER A C 1
ATOM 646 O O . SER A 1 86 ? 10.530 16.316 1.690 1.00 79.56 86 SER A O 1
ATOM 648 N N . GLY A 1 87 ? 12.452 16.870 0.669 1.00 79.88 87 GLY A N 1
ATOM 649 C CA . GLY A 1 87 ? 11.877 17.800 -0.307 1.00 79.88 87 GLY A CA 1
ATOM 650 C C . GLY A 1 87 ? 11.558 17.182 -1.669 1.00 79.88 87 GLY A C 1
ATOM 651 O O . GLY A 1 87 ? 11.200 17.914 -2.589 1.00 79.88 87 GLY A O 1
ATOM 652 N N . ASN A 1 88 ? 11.724 15.868 -1.838 1.00 78.12 88 ASN A N 1
ATOM 653 C CA . ASN A 1 88 ? 11.531 15.250 -3.139 1.00 78.12 88 ASN A CA 1
ATOM 654 C C . ASN A 1 88 ? 10.047 14.989 -3.425 1.00 78.12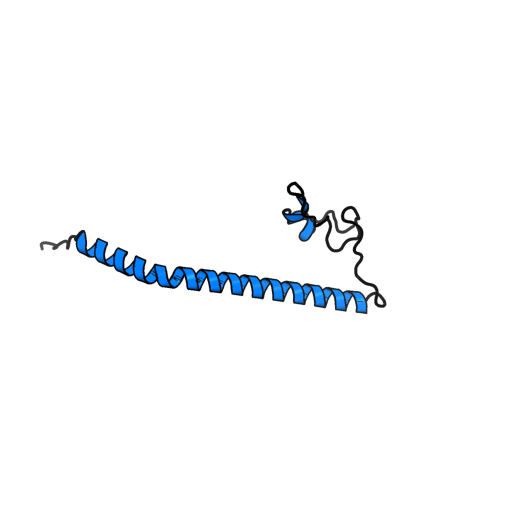 88 ASN A C 1
ATOM 656 O O . ASN A 1 88 ? 9.423 14.076 -2.872 1.00 78.12 88 ASN A O 1
ATOM 660 N N . THR A 1 89 ? 9.489 15.785 -4.333 1.00 76.56 89 THR A N 1
ATOM 661 C CA . THR A 1 89 ? 8.103 15.638 -4.770 1.00 76.56 89 THR A CA 1
ATOM 662 C C . THR A 1 89 ? 7.869 14.375 -5.595 1.00 76.56 89 THR A C 1
ATOM 664 O O . THR A 1 89 ? 6.732 13.920 -5.653 1.00 76.56 89 THR A O 1
ATOM 667 N N . ASP A 1 90 ? 8.901 13.757 -6.171 1.00 76.06 90 ASP A N 1
ATOM 668 C CA . ASP A 1 90 ? 8.766 12.542 -6.989 1.00 76.06 90 ASP A CA 1
ATOM 669 C C . ASP A 1 90 ? 8.264 11.349 -6.159 1.00 76.06 90 ASP A C 1
ATOM 671 O O . ASP A 1 90 ? 7.508 10.518 -6.653 1.00 76.06 90 ASP A O 1
ATOM 675 N N . ASN A 1 91 ? 8.579 11.312 -4.858 1.00 77.06 91 ASN A N 1
ATOM 676 C CA . ASN A 1 91 ? 8.095 10.275 -3.939 1.00 77.06 91 ASN A CA 1
ATOM 677 C C . ASN A 1 91 ? 6.600 10.389 -3.607 1.00 77.06 91 ASN A C 1
ATOM 679 O O . ASN A 1 91 ? 5.987 9.426 -3.148 1.00 77.06 91 ASN A O 1
ATOM 683 N N . THR A 1 92 ? 6.024 11.588 -3.736 1.00 74.50 92 THR A N 1
ATOM 684 C CA . THR A 1 92 ? 4.656 11.894 -3.275 1.00 74.50 92 THR A CA 1
ATOM 685 C C . THR A 1 92 ? 3.710 12.249 -4.419 1.00 74.50 92 THR A C 1
ATOM 687 O O . THR A 1 92 ? 2.488 12.172 -4.261 1.00 74.50 92 THR A O 1
ATOM 690 N N . ASN A 1 93 ? 4.247 12.595 -5.587 1.00 69.50 93 ASN A N 1
ATOM 691 C CA . ASN A 1 93 ? 3.478 13.058 -6.724 1.00 69.50 93 ASN A CA 1
ATOM 692 C C . ASN A 1 93 ? 3.094 11.903 -7.660 1.00 69.50 93 ASN A C 1
ATOM 694 O O . ASN A 1 93 ? 3.876 11.435 -8.485 1.00 69.50 93 ASN A O 1
ATOM 698 N N . LYS A 1 94 ? 1.826 11.494 -7.583 1.00 70.25 94 LYS A N 1
ATOM 699 C CA . LYS A 1 94 ? 1.254 10.436 -8.432 1.00 70.25 94 LYS A CA 1
ATOM 700 C C . LYS A 1 94 ? 1.169 10.810 -9.913 1.00 70.25 94 LYS A C 1
ATOM 702 O O . LYS A 1 94 ? 1.034 9.917 -10.742 1.00 70.25 94 LYS A O 1
ATOM 707 N N . LEU A 1 95 ? 1.265 12.099 -10.248 1.00 70.56 95 LEU A N 1
ATOM 708 C CA . LEU A 1 95 ? 1.174 12.597 -11.621 1.00 70.56 95 LEU A CA 1
ATOM 709 C C . LEU A 1 95 ? 2.286 12.020 -12.517 1.00 70.56 95 LEU A C 1
ATOM 711 O O . LEU A 1 95 ? 2.044 11.735 -13.687 1.00 70.56 95 LEU A O 1
ATOM 715 N N . TRP A 1 96 ? 3.476 11.795 -11.950 1.00 60.50 96 TRP A N 1
ATOM 716 C CA . TRP A 1 96 ? 4.617 11.191 -12.644 1.00 60.50 96 TRP A CA 1
ATOM 717 C C . TRP A 1 96 ? 4.538 9.659 -12.735 1.00 60.50 96 TRP A C 1
ATOM 719 O O . TRP A 1 96 ? 5.139 9.077 -13.636 1.00 60.50 96 TRP A O 1
ATOM 729 N N . LEU A 1 97 ? 3.766 9.018 -11.846 1.00 60.91 97 LEU A N 1
ATOM 730 C CA . LEU A 1 97 ? 3.582 7.560 -11.784 1.00 60.91 97 LEU A CA 1
ATOM 731 C C . LEU A 1 97 ? 2.515 7.051 -12.757 1.00 60.91 97 LEU A C 1
ATOM 733 O O . LEU A 1 97 ? 2.639 5.953 -13.284 1.00 60.91 97 LEU A O 1
ATOM 737 N N . THR A 1 98 ? 1.448 7.823 -12.980 1.00 65.00 98 THR A N 1
ATOM 738 C CA . THR A 1 98 ? 0.328 7.402 -13.842 1.00 65.00 98 THR A CA 1
ATOM 739 C C . THR A 1 98 ? 0.430 7.927 -15.271 1.00 65.00 98 THR A C 1
ATOM 741 O O . THR A 1 98 ? -0.450 7.637 -16.075 1.00 65.00 98 THR A O 1
ATOM 744 N N . GLY A 1 99 ? 1.479 8.699 -15.574 1.00 55.91 99 GLY A N 1
ATOM 745 C CA . GLY A 1 99 ? 1.688 9.361 -16.856 1.00 55.91 99 GLY A CA 1
ATOM 746 C C . GLY A 1 99 ? 0.654 10.458 -17.116 1.00 55.91 99 GLY A C 1
ATOM 747 O O . GLY A 1 99 ? -0.553 10.226 -17.173 1.00 55.91 99 GLY A O 1
ATOM 748 N N . THR A 1 100 ? 1.105 11.687 -17.336 1.00 55.75 100 THR A N 1
ATOM 749 C CA . THR A 1 100 ? 0.269 12.647 -18.071 1.00 55.75 100 THR A CA 1
ATOM 750 C C . THR A 1 100 ? 0.423 12.374 -19.561 1.00 55.75 100 THR A C 1
ATOM 752 O O . THR A 1 100 ? 1.492 11.962 -20.009 1.00 55.75 100 THR A O 1
ATOM 755 N N . LYS A 1 101 ? -0.613 12.657 -20.363 1.00 53.22 101 LYS A N 1
ATOM 756 C CA . LYS A 1 101 ? -0.593 12.537 -21.840 1.00 53.22 101 LYS A CA 1
ATOM 757 C C . LYS A 1 101 ? 0.607 13.222 -22.528 1.00 53.22 101 LYS A C 1
ATOM 759 O O . LYS A 1 101 ? 0.807 13.034 -23.716 1.00 53.22 101 LYS A O 1
ATOM 764 N N . LYS A 1 102 ? 1.390 14.026 -21.804 1.00 51.72 102 LYS A N 1
ATOM 765 C CA . LYS A 1 102 ? 2.588 14.722 -22.278 1.00 51.72 102 LYS A CA 1
ATOM 766 C C . LYS A 1 102 ? 3.865 13.857 -22.262 1.00 51.72 102 LYS A C 1
ATOM 768 O O . LYS A 1 102 ? 4.883 14.312 -22.764 1.00 51.72 102 LYS A O 1
ATOM 773 N N . GLN A 1 103 ? 3.831 12.657 -21.674 1.00 51.47 103 GLN A N 1
ATOM 774 C CA . GLN A 1 103 ? 5.000 11.772 -21.498 1.00 51.47 103 GLN A CA 1
ATOM 775 C C . GLN A 1 103 ? 5.038 10.581 -22.473 1.00 51.47 103 GLN A C 1
ATOM 777 O O . GLN A 1 103 ?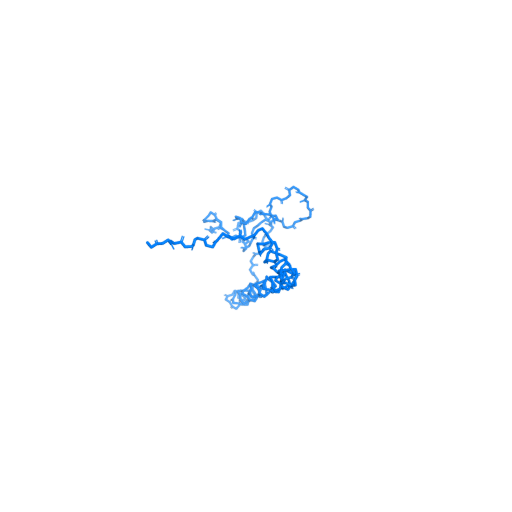 6.025 9.860 -22.515 1.00 51.47 103 GLN A O 1
ATOM 782 N N . ILE A 1 104 ? 3.973 10.388 -23.250 1.00 44.25 104 ILE A N 1
ATOM 783 C CA . ILE A 1 104 ? 3.875 9.440 -24.368 1.00 44.25 104 ILE A CA 1
ATOM 784 C C . ILE A 1 104 ? 4.259 10.187 -25.649 1.00 44.25 104 ILE A C 1
ATOM 786 O O . ILE A 1 104 ? 3.395 10.644 -26.395 1.00 44.25 104 ILE A O 1
ATOM 790 N N . GLY A 1 105 ? 5.558 10.427 -25.813 1.00 40.47 105 GLY A N 1
ATOM 791 C CA . GLY A 1 105 ? 6.157 10.915 -27.056 1.00 40.47 105 GLY A CA 1
ATOM 792 C C . GLY A 1 105 ? 6.872 9.779 -27.757 1.00 40.47 105 GLY A C 1
ATOM 793 O O . GLY A 1 105 ? 7.758 9.191 -27.100 1.00 40.47 105 GLY A O 1
#

Radius of gyration: 27.06 Å; chains: 1; bounding box: 75×29×60 Å

Foldseek 3Di:
DDPPDPDDDPVNVVVVVVVVVVVVVVVVVVVVVVVVVVVVVVVVVVVVVVVVVQVVVCVVPVNDGQDCPALVDLRHPAHDDDDPDPPGCSVVDCCRVVDDPVSPD

Secondary structure (DSSP, 8-state):
------PPPHHHHHHHHHHHHHHHHHHHHHHHHHHHHHHHHHHHHHHHHHHHHHHHHHHHTTTPPPP---TT-TT-SS-S-----TT-GGGT-TTTTS--TTS--

Organism: NCBI:txid408172

InterPro domains:
  IPR000983 General secretion pathway protein G-type pilin [PR00813] (7-32)
  IPR000983 General secretion pathway protein G-type pilin [PR00813] (43-61)
  IPR012902 Prokaryotic N-terminal methylation site [PF07963] (2-27)
  IPR012902 Prokaryotic N-terminal methylation site [TIGR02532] (6-28)
  IPR045584 Pilin-like [SSF54523] (8-94)

Sequence (105 aa):
MKRNKNAFTLIELLVVIAIIAILASLLLPALANAKAKATGISCLSNNKQLELALILYTEDHEGGLPPNQNGNGSRGWVNGWLNFASGNTDNTNKLWLTGTKKQIG